Protein AF-A0AAV4DSV2-F1 (afdb_monomer)

Mean predicted aligned error: 5.76 Å

Solvent-accessible surface area (backbone atoms only — not comparable to full-atom values): 7257 Å² total; per-residue (Å²): 88,58,51,79,76,67,66,52,87,48,55,42,87,51,72,94,50,70,56,36,62,42,42,82,72,51,72,39,92,62,65,45,57,26,45,43,71,56,52,73,49,76,45,73,32,27,24,31,29,24,88,80,78,66,51,71,39,48,53,66,34,63,81,48,50,70,71,50,55,72,71,67,53,60,72,50,64,52,52,68,48,101,90,48,30,36,22,48,68,54,54,53,63,66,67,53,82,48,100,83,58,46,72,67,57,50,52,53,52,35,52,54,38,29,54,49,53,50,51,57,65,70,76,108

pLDDT: mean 88.27, std 6.75, range [64.06, 95.88]

Foldseek 3Di:
DCCVPVVDWAFDPDVVLVRATWDFDAWDPDWAWEQEQQAIDTHIFTWTAGPPPRDTDTCLDPSNLVPDDPVSVVPDQWNDDPRYIYGVVLVVQQVPDDPPRDPVVSVVNSVVNNVVSVVVVVVD

Organism: NCBI:txid259542

Secondary structure (DSSP, 8-state):
-HHHHH-PPPB---GGGTTPBEEEEEE-SSPEEEE-SSSEEEE--EEEEETTT--EEETTSHHHHTTS-HHHHHT--EEEETTEEEEHHHHHHHHS--TT--HHHHHHHHHHHHHHHHHHHHH-

Radius of gyration: 17.8 Å; Cα contacts (8 Å, |Δi|>4): 170; chains: 1; bounding box: 44×27×57 Å

Sequence (124 aa):
MPYRIWGTRFHCSKPECGRQQLASCGLYKVVCRVIDLSDDYYMGAEYLECGKCHKKLPSGSMDILGQLDLAHRSYFPAILSYHLALDKRVVALLKVRSLGNSSIKLARKLQENHIHDYLERKLR

Structure (mmCIF, N/CA/C/O backbone):
data_AF-A0AAV4DSV2-F1
#
_entry.id   AF-A0AAV4DSV2-F1
#
loop_
_atom_site.group_PDB
_atom_site.id
_atom_site.type_symbol
_atom_site.label_atom_id
_atom_site.label_alt_id
_atom_site.label_comp_id
_atom_site.label_asym_id
_atom_site.label_entity_id
_atom_site.label_seq_id
_atom_site.pdbx_PDB_ins_code
_atom_site.Cartn_x
_atom_site.Cartn_y
_atom_site.Cartn_z
_atom_site.occupancy
_atom_site.B_iso_or_equiv
_atom_site.auth_seq_id
_atom_site.auth_comp_id
_atom_site.auth_asym_id
_atom_site.auth_atom_id
_atom_site.pdbx_PDB_model_num
ATOM 1 N N . MET A 1 1 ? -8.133 -0.809 -1.418 1.00 70.19 1 MET A N 1
ATOM 2 C CA . MET A 1 1 ? -9.231 -0.431 -0.500 1.00 70.19 1 MET A CA 1
ATOM 3 C C . MET A 1 1 ? -9.639 -1.643 0.331 1.00 70.19 1 MET A C 1
ATOM 5 O O . MET A 1 1 ? -10.663 -2.241 0.047 1.00 70.19 1 MET A O 1
ATOM 9 N N . PRO A 1 2 ? -8.824 -2.081 1.300 1.00 73.81 2 PRO A N 1
ATOM 10 C CA . PRO A 1 2 ? -9.057 -3.322 2.051 1.00 73.81 2 PRO A CA 1
ATOM 11 C C . PRO A 1 2 ? -10.392 -3.336 2.798 1.00 73.81 2 PRO A C 1
ATOM 13 O O . PRO A 1 2 ? -11.053 -4.365 2.854 1.00 73.81 2 PRO A O 1
ATOM 16 N N . TYR A 1 3 ? -10.811 -2.182 3.329 1.00 81.62 3 TYR A N 1
ATOM 17 C CA . TYR A 1 3 ? -12.058 -2.064 4.081 1.00 81.62 3 TYR A CA 1
ATOM 18 C C . TYR A 1 3 ? -13.265 -2.276 3.160 1.00 81.62 3 TYR A C 1
ATOM 20 O O . TYR A 1 3 ? -14.139 -3.079 3.467 1.00 81.62 3 TYR A O 1
ATOM 28 N N . ARG A 1 4 ? -13.287 -1.613 1.994 1.00 82.12 4 ARG A N 1
ATOM 29 C CA . ARG A 1 4 ? -14.397 -1.729 1.028 1.00 82.12 4 ARG A CA 1
ATOM 30 C C . ARG A 1 4 ? -14.356 -2.992 0.165 1.00 82.12 4 ARG A C 1
ATOM 32 O O . ARG A 1 4 ? -15.409 -3.532 -0.138 1.00 82.12 4 ARG A O 1
ATOM 39 N N . ILE A 1 5 ? -13.171 -3.444 -0.250 1.00 84.25 5 ILE A N 1
ATOM 40 C CA . ILE A 1 5 ? -13.010 -4.589 -1.167 1.00 84.25 5 ILE A CA 1
ATOM 41 C C . ILE A 1 5 ? -13.189 -5.912 -0.419 1.00 84.25 5 ILE A C 1
ATOM 43 O O . ILE A 1 5 ? -13.802 -6.826 -0.956 1.00 84.25 5 ILE A O 1
ATOM 47 N N . TRP A 1 6 ? -12.670 -6.025 0.808 1.00 87.19 6 TRP A N 1
ATOM 48 C CA . TRP A 1 6 ? -12.689 -7.283 1.566 1.00 87.19 6 TRP A CA 1
ATOM 49 C C . TRP A 1 6 ? -13.641 -7.265 2.765 1.00 87.19 6 TRP A C 1
ATOM 51 O O . TRP A 1 6 ? -13.732 -8.253 3.487 1.00 87.19 6 TRP A O 1
ATOM 61 N N . GLY A 1 7 ? -14.330 -6.148 3.023 1.00 85.69 7 GLY A N 1
ATOM 62 C CA . GLY A 1 7 ? -15.237 -6.020 4.168 1.00 85.69 7 GLY A CA 1
ATOM 63 C C . GLY A 1 7 ? -14.535 -6.113 5.529 1.00 85.69 7 GLY A C 1
ATOM 64 O O . GLY A 1 7 ? -15.188 -6.338 6.550 1.00 85.69 7 GLY A O 1
ATOM 65 N N . THR A 1 8 ? -13.205 -5.970 5.572 1.00 88.00 8 THR A N 1
ATOM 66 C CA . THR A 1 8 ? -12.432 -6.128 6.805 1.00 88.00 8 THR A CA 1
ATOM 67 C C . THR A 1 8 ? -12.675 -4.964 7.757 1.00 88.00 8 THR A C 1
ATOM 69 O O . THR A 1 8 ? -12.540 -3.802 7.380 1.00 88.00 8 THR A O 1
ATOM 72 N N . ARG A 1 9 ? -12.964 -5.263 9.027 1.00 91.56 9 ARG A N 1
ATOM 73 C CA . ARG A 1 9 ? -13.119 -4.250 10.079 1.00 91.56 9 ARG A CA 1
ATOM 74 C C . ARG A 1 9 ? -11.772 -3.934 10.723 1.00 91.56 9 ARG A C 1
ATOM 76 O O . ARG A 1 9 ? -11.151 -4.805 11.328 1.00 91.56 9 ARG A O 1
ATOM 83 N N . PHE A 1 10 ? -11.354 -2.677 10.631 1.00 93.62 10 PHE A N 1
ATOM 84 C CA . PHE A 1 10 ? -10.135 -2.183 11.271 1.00 93.62 10 PHE A CA 1
ATOM 85 C C . PHE A 1 10 ? -10.446 -1.469 12.577 1.00 93.62 10 PHE A C 1
ATOM 87 O O . PHE A 1 10 ? -11.505 -0.864 12.723 1.00 93.62 10 PHE A O 1
ATOM 94 N N . HIS A 1 11 ? -9.496 -1.495 13.503 1.00 95.19 11 HIS A N 1
ATOM 95 C CA . HIS A 1 11 ? -9.615 -0.881 14.818 1.00 95.19 11 HIS A CA 1
ATOM 96 C C . HIS A 1 11 ? -8.487 0.127 15.041 1.00 95.19 11 HIS A C 1
ATOM 98 O O . HIS A 1 11 ? -7.376 -0.018 14.526 1.00 95.19 11 HIS A O 1
ATOM 104 N N . CYS A 1 12 ? -8.771 1.170 15.814 1.00 94.94 12 CYS A N 1
ATOM 105 C CA . CYS A 1 12 ? -7.774 2.157 16.198 1.00 94.94 12 CYS A CA 1
ATOM 106 C C . CYS A 1 12 ? -6.707 1.520 17.102 1.00 94.94 12 CYS A C 1
ATOM 108 O O . CYS A 1 12 ? -7.044 0.838 18.070 1.00 94.94 12 CYS A O 1
ATOM 110 N N . SER A 1 13 ? -5.429 1.782 16.811 1.00 92.12 13 SER A N 1
ATOM 111 C CA . SER A 1 13 ? -4.283 1.280 17.584 1.00 92.12 13 SER A CA 1
ATOM 112 C C . SER A 1 13 ? -4.064 2.009 18.914 1.00 92.12 13 SER A C 1
ATOM 114 O O . SER A 1 13 ? -3.330 1.518 19.767 1.00 92.12 13 SER A O 1
ATOM 116 N N . LYS A 1 14 ? -4.696 3.172 19.118 1.00 92.19 14 LYS A N 1
ATOM 117 C CA . LYS A 1 14 ? -4.566 3.951 20.354 1.00 92.19 14 LYS A CA 1
ATOM 118 C C . LYS A 1 14 ? -5.285 3.257 21.528 1.00 92.19 14 LYS A C 1
ATOM 120 O O . LYS A 1 14 ? -6.497 3.042 21.418 1.00 92.19 14 LYS A O 1
ATOM 125 N N . PRO A 1 15 ? -4.607 2.983 22.663 1.00 91.94 15 PRO A N 1
ATOM 126 C CA . PRO A 1 15 ? -5.209 2.295 23.815 1.00 91.94 15 PRO A CA 1
ATOM 127 C C . PRO A 1 15 ? -6.452 3.005 24.367 1.00 91.94 15 PRO A C 1
ATOM 129 O O . PRO A 1 15 ? -7.496 2.388 24.557 1.00 91.94 15 PRO A O 1
ATOM 132 N N . GLU A 1 16 ? -6.369 4.328 24.502 1.00 94.88 16 GLU A N 1
ATOM 133 C CA . GLU A 1 16 ? -7.438 5.249 24.921 1.00 94.88 16 GLU A CA 1
ATOM 134 C C . GLU A 1 16 ? -8.718 5.169 24.065 1.00 94.88 16 GLU A C 1
ATOM 136 O O . GLU A 1 16 ? -9.807 5.512 24.518 1.00 94.88 16 GLU A O 1
ATOM 141 N N . CYS A 1 17 ? -8.631 4.660 22.832 1.00 94.44 17 CYS A N 1
ATOM 142 C CA . CYS A 1 17 ? -9.801 4.476 21.975 1.00 94.44 17 CYS A CA 1
ATOM 143 C C . CYS A 1 17 ? -10.548 3.158 22.239 1.00 94.44 17 CYS A C 1
ATOM 145 O O . CYS A 1 17 ? -11.652 2.983 21.717 1.00 94.44 17 CYS A O 1
ATOM 147 N N . GLY A 1 18 ? -9.991 2.234 23.029 1.00 92.56 18 GLY A N 1
ATOM 148 C CA . GLY A 1 18 ? -10.639 0.967 23.383 1.00 92.56 18 GLY A CA 1
ATOM 149 C C . GLY A 1 18 ? -10.984 0.111 22.163 1.00 92.56 18 GLY A C 1
ATOM 150 O O . GLY A 1 18 ? -12.098 -0.390 22.063 1.00 92.56 18 GLY A O 1
ATOM 151 N N . ARG A 1 19 ? -10.059 0.015 21.195 1.00 91.94 19 ARG A N 1
ATOM 152 C CA . ARG A 1 19 ? -10.265 -0.677 19.908 1.00 91.94 19 ARG A CA 1
ATOM 153 C C . ARG A 1 19 ? -11.488 -0.167 19.133 1.00 91.94 19 ARG A C 1
ATOM 155 O O . ARG A 1 19 ? -12.172 -0.946 18.485 1.00 91.94 19 ARG A O 1
ATOM 162 N N . GLN A 1 20 ? -11.756 1.139 19.164 1.00 95.12 20 GLN A N 1
AT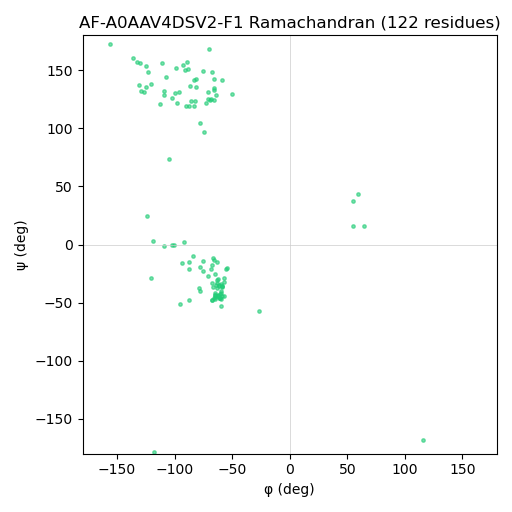OM 163 C CA . GLN A 1 20 ? -12.789 1.756 18.326 1.00 95.12 20 GLN A CA 1
ATOM 164 C C . GLN A 1 20 ? -12.633 1.334 16.857 1.00 95.12 20 GLN A C 1
ATOM 166 O O . GLN A 1 20 ? -11.543 1.469 16.292 1.00 95.12 20 GLN A O 1
ATOM 171 N N . GLN A 1 21 ? -13.719 0.867 16.237 1.00 95.25 21 GLN A N 1
ATOM 172 C CA . GLN A 1 21 ? -13.724 0.526 14.817 1.00 95.25 21 GLN A CA 1
ATOM 173 C C . GLN A 1 21 ? -13.515 1.789 13.969 1.00 95.25 21 GLN A C 1
ATOM 175 O O . GLN A 1 21 ? -14.127 2.830 14.224 1.00 95.25 21 GLN A O 1
ATOM 180 N N . LEU A 1 22 ? -12.646 1.686 12.967 1.00 95.00 22 LEU A N 1
ATOM 181 C CA . LEU A 1 22 ? -12.387 2.743 12.000 1.00 95.00 22 LEU A CA 1
ATOM 182 C C . LEU A 1 22 ? -13.458 2.739 10.901 1.00 95.00 22 LEU A C 1
ATOM 184 O O . LEU A 1 22 ? -13.887 1.677 10.442 1.00 95.00 22 LEU A O 1
ATOM 188 N N . ALA A 1 23 ? -13.853 3.930 10.461 1.00 93.19 23 ALA A N 1
ATOM 189 C CA . ALA A 1 23 ? -14.791 4.141 9.365 1.00 93.19 23 ALA A CA 1
ATOM 190 C C . ALA A 1 23 ? -14.066 4.674 8.122 1.00 93.19 23 ALA A C 1
ATOM 192 O O . ALA A 1 23 ? -13.130 5.461 8.237 1.00 93.19 23 ALA A O 1
ATOM 193 N N . SER A 1 24 ? -14.499 4.271 6.926 1.00 91.62 24 SER A N 1
ATOM 194 C CA . SER A 1 24 ? -13.998 4.842 5.666 1.00 91.62 24 SER A CA 1
ATOM 195 C C . SER A 1 24 ? -14.458 6.298 5.536 1.00 91.62 24 SER A C 1
ATOM 197 O O . SER A 1 24 ? -15.655 6.562 5.609 1.00 91.62 24 SER A O 1
ATOM 199 N N . CYS A 1 25 ? -13.531 7.238 5.328 1.00 91.19 25 CYS A N 1
ATOM 200 C CA . CYS A 1 25 ? -13.833 8.675 5.229 1.00 91.19 25 CYS A CA 1
ATOM 201 C C . CYS A 1 25 ? -13.342 9.332 3.925 1.00 91.19 25 CYS A C 1
ATOM 203 O O . CYS A 1 25 ? -13.135 10.543 3.858 1.00 91.19 25 CYS A O 1
ATOM 205 N N . GLY A 1 26 ? -13.189 8.535 2.864 1.00 89.56 26 GLY A N 1
ATOM 206 C CA . GLY A 1 26 ? -12.891 9.013 1.511 1.00 89.56 26 GLY A CA 1
ATOM 207 C C . GLY A 1 26 ? -11.532 8.557 0.991 1.00 89.56 26 GLY A C 1
ATOM 208 O O . GLY A 1 26 ? -10.897 7.669 1.556 1.00 89.56 26 GLY A O 1
ATOM 209 N N . LEU A 1 27 ? -11.096 9.140 -0.124 1.00 88.44 27 LEU A N 1
ATOM 210 C CA . LEU A 1 27 ? -9.834 8.786 -0.774 1.00 88.44 27 LEU A CA 1
ATOM 211 C C . LEU A 1 27 ? -8.647 9.513 -0.132 1.00 88.44 27 LEU A C 1
ATOM 213 O O . LEU A 1 27 ? -8.733 10.687 0.232 1.00 88.44 27 LEU A O 1
ATOM 217 N N . TYR A 1 28 ? -7.524 8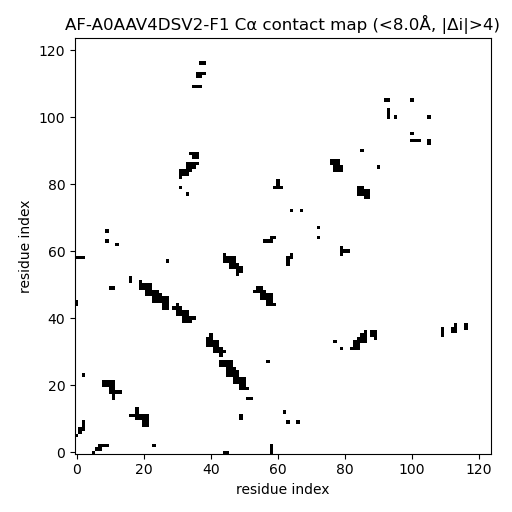.806 -0.021 1.00 86.06 28 TYR A N 1
ATOM 218 C CA . TYR A 1 28 ? -6.236 9.374 0.350 1.00 86.06 28 TYR A CA 1
ATOM 219 C C . TYR A 1 28 ? -5.795 10.357 -0.736 1.00 86.06 28 TYR A C 1
ATOM 221 O O . TYR A 1 28 ? -5.798 10.018 -1.917 1.00 86.06 28 TYR A O 1
ATOM 229 N N . LYS A 1 29 ? -5.435 11.584 -0.343 1.00 83.31 29 LYS A N 1
ATOM 230 C CA . LYS A 1 29 ? -5.139 12.666 -1.300 1.00 83.31 29 LYS A CA 1
ATOM 231 C C . LYS A 1 29 ? -3.860 12.430 -2.103 1.00 83.31 29 LYS A C 1
ATOM 233 O O . LYS A 1 29 ? -3.678 13.042 -3.147 1.00 83.31 29 LYS A O 1
ATOM 238 N N . VAL A 1 30 ? -2.967 11.585 -1.594 1.00 82.94 30 VAL A N 1
ATOM 239 C CA . VAL A 1 30 ? -1.664 11.316 -2.199 1.00 82.94 30 VAL A CA 1
ATOM 240 C C . VAL A 1 30 ? -1.681 9.910 -2.778 1.00 82.94 30 VAL A C 1
ATOM 242 O O . VAL A 1 30 ? -2.018 8.956 -2.088 1.00 82.94 30 VAL A O 1
ATOM 245 N N . VAL A 1 31 ? -1.297 9.764 -4.040 1.00 85.56 31 VAL A N 1
ATOM 246 C CA . VAL A 1 31 ? -1.015 8.444 -4.612 1.00 85.56 31 VAL A CA 1
ATOM 247 C C . VAL A 1 31 ? 0.436 8.072 -4.325 1.00 85.56 31 VAL A C 1
ATOM 249 O O . VAL A 1 31 ? 1.338 8.898 -4.453 1.00 85.56 31 VAL A O 1
ATOM 252 N N . CYS A 1 32 ? 0.679 6.829 -3.922 1.00 85.44 32 CYS A N 1
ATOM 253 C CA . CYS A 1 32 ? 2.033 6.317 -3.746 1.00 85.44 32 CYS A CA 1
ATOM 254 C C . CYS A 1 32 ? 2.562 5.859 -5.106 1.00 85.44 32 CYS A C 1
ATOM 256 O O . CYS A 1 32 ? 1.987 4.946 -5.696 1.00 85.44 32 CYS A O 1
ATOM 258 N N . ARG A 1 33 ? 3.652 6.457 -5.597 1.00 90.50 33 ARG A N 1
ATOM 259 C CA . ARG A 1 33 ? 4.385 5.896 -6.737 1.00 90.50 33 ARG A CA 1
ATOM 260 C C . ARG A 1 33 ? 5.142 4.658 -6.269 1.00 90.50 33 ARG A C 1
ATOM 262 O O . ARG A 1 33 ? 5.943 4.747 -5.340 1.00 90.50 33 ARG A O 1
ATOM 269 N N . VAL A 1 34 ? 4.861 3.525 -6.892 1.00 92.50 34 VAL A N 1
ATOM 270 C CA . VAL A 1 34 ? 5.506 2.243 -6.641 1.00 92.50 34 VAL A CA 1
ATOM 271 C C . VAL A 1 34 ? 6.511 1.978 -7.745 1.00 92.50 34 VAL A C 1
ATOM 273 O O . VAL A 1 34 ? 6.142 1.997 -8.916 1.00 92.50 34 VAL A O 1
ATOM 276 N N . ILE A 1 35 ? 7.753 1.703 -7.350 1.00 92.81 35 ILE A N 1
ATOM 277 C CA . ILE A 1 35 ? 8.797 1.269 -8.278 1.00 92.81 35 ILE A CA 1
ATOM 278 C C . ILE A 1 35 ? 8.653 -0.234 -8.516 1.00 92.81 35 ILE A C 1
ATOM 280 O O . ILE A 1 35 ? 8.698 -1.017 -7.558 1.00 92.81 35 ILE A O 1
ATOM 284 N N . ASP A 1 36 ? 8.500 -0.623 -9.780 1.00 93.12 36 ASP A N 1
ATOM 285 C CA . ASP A 1 36 ? 8.458 -2.013 -10.241 1.00 93.12 36 ASP A CA 1
ATOM 286 C C . ASP A 1 36 ? 9.626 -2.318 -11.209 1.00 93.12 36 ASP A C 1
ATOM 288 O O . ASP A 1 36 ? 10.512 -1.494 -11.425 1.00 93.12 36 ASP A O 1
ATOM 292 N N . LEU A 1 37 ? 9.700 -3.545 -11.728 1.00 91.38 37 LEU A N 1
ATOM 293 C CA . LEU A 1 37 ? 10.786 -4.055 -12.564 1.00 91.38 37 LEU A CA 1
ATOM 294 C C . LEU A 1 37 ? 10.882 -3.397 -13.948 1.00 91.38 37 LEU A C 1
ATOM 296 O O . LEU A 1 37 ? 11.995 -3.281 -14.462 1.00 91.38 37 LEU A O 1
ATOM 300 N N . SER A 1 38 ? 9.743 -3.009 -14.524 1.00 84.25 38 SER A N 1
ATOM 301 C CA . SER A 1 38 ? 9.627 -2.558 -15.923 1.00 84.25 38 SER A CA 1
ATOM 302 C C . SER A 1 38 ? 9.091 -1.135 -16.077 1.00 84.25 38 SER A C 1
ATOM 304 O O . SER A 1 38 ? 9.426 -0.448 -17.037 1.00 84.25 38 SER A O 1
ATOM 306 N N . ASP A 1 39 ? 8.269 -0.673 -15.136 1.00 84.81 39 ASP A N 1
ATOM 307 C CA . ASP A 1 39 ? 7.786 0.709 -15.087 1.00 84.81 39 ASP A CA 1
ATOM 308 C C . ASP A 1 39 ? 7.383 1.062 -13.649 1.00 84.81 39 ASP A C 1
ATOM 310 O O . ASP A 1 39 ? 7.332 0.189 -12.784 1.00 84.81 39 ASP A O 1
ATOM 314 N N . ASP A 1 40 ? 7.062 2.321 -13.385 1.00 90.31 40 ASP A N 1
ATOM 315 C CA . ASP A 1 40 ? 6.435 2.735 -12.134 1.00 90.31 40 ASP A CA 1
ATOM 316 C C . ASP A 1 40 ? 4.902 2.701 -12.267 1.00 90.31 40 ASP A C 1
ATOM 318 O O . ASP A 1 40 ? 4.336 2.962 -13.330 1.00 90.31 40 ASP A O 1
ATOM 322 N N . TYR A 1 41 ? 4.192 2.452 -11.165 1.00 90.75 41 TYR A N 1
ATOM 323 C CA . TYR A 1 41 ? 2.731 2.589 -11.121 1.00 90.75 41 TYR A CA 1
ATOM 324 C C . TYR A 1 41 ? 2.265 3.363 -9.891 1.00 90.75 41 TYR A C 1
ATOM 326 O O . TYR A 1 41 ? 2.950 3.442 -8.874 1.00 90.75 41 TYR A O 1
ATOM 334 N N . TYR A 1 42 ? 1.072 3.949 -9.962 1.00 89.00 42 TYR A N 1
ATOM 335 C CA . TYR A 1 42 ? 0.500 4.708 -8.852 1.00 89.00 42 TYR A CA 1
ATOM 336 C C . TYR A 1 42 ? -0.512 3.870 -8.077 1.00 89.00 42 TYR A C 1
ATOM 338 O O . TYR A 1 42 ? -1.432 3.286 -8.646 1.00 89.00 42 TYR A O 1
ATOM 346 N N . MET A 1 43 ? -0.367 3.846 -6.755 1.00 87.00 43 MET A N 1
ATOM 347 C CA . MET A 1 43 ? -1.261 3.143 -5.848 1.00 87.00 43 MET A CA 1
ATOM 348 C C . MET A 1 43 ? -2.039 4.138 -4.980 1.00 87.00 43 MET A C 1
ATOM 350 O O . MET A 1 43 ? -1.460 4.919 -4.223 1.00 87.00 43 MET A O 1
ATOM 354 N N . GLY A 1 44 ? -3.368 4.087 -5.074 1.00 86.12 44 GLY A N 1
ATOM 355 C CA . GLY A 1 44 ? -4.282 4.838 -4.210 1.00 86.12 44 GLY A CA 1
ATOM 356 C C . GLY A 1 44 ? -4.662 4.079 -2.933 1.00 86.12 44 GLY A C 1
ATOM 357 O O . GLY A 1 44 ? -4.630 2.847 -2.879 1.00 86.12 44 GLY A O 1
ATOM 358 N N . ALA A 1 45 ? -5.079 4.817 -1.904 1.00 86.44 45 ALA A N 1
ATOM 359 C CA . ALA A 1 45 ? -5.580 4.280 -0.635 1.00 86.44 45 ALA A CA 1
ATOM 360 C C . ALA A 1 45 ? -6.836 5.042 -0.177 1.00 86.44 45 ALA A C 1
ATOM 362 O O . ALA A 1 45 ? -7.085 6.146 -0.650 1.00 86.44 45 ALA A O 1
ATOM 363 N N . GLU A 1 46 ? -7.648 4.468 0.715 1.00 90.00 46 GLU A N 1
ATOM 364 C CA . GLU A 1 46 ? -8.723 5.208 1.407 1.00 90.00 46 GLU A CA 1
ATOM 365 C C . GLU A 1 46 ? -8.189 5.748 2.720 1.00 90.00 46 GLU A C 1
ATOM 367 O O . GLU A 1 46 ? -7.278 5.168 3.309 1.00 90.00 46 GLU A O 1
ATOM 372 N N . TYR A 1 47 ? -8.791 6.825 3.206 1.00 92.06 47 TYR A N 1
ATOM 373 C CA . TYR A 1 47 ? -8.677 7.185 4.603 1.00 92.06 47 TYR A CA 1
ATOM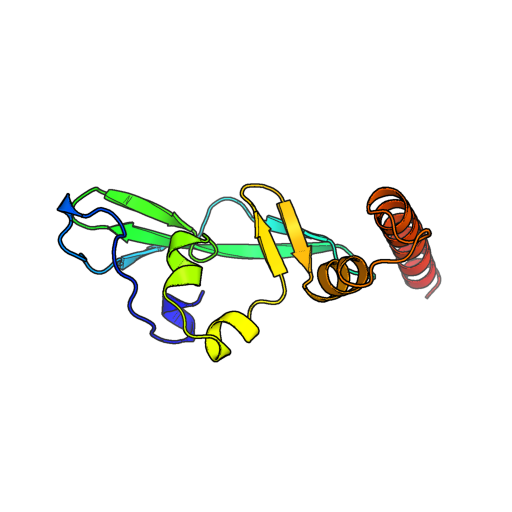 374 C C . TYR A 1 47 ? -9.651 6.368 5.446 1.00 92.06 47 TYR A C 1
ATOM 376 O O . TYR A 1 47 ? -10.834 6.233 5.132 1.00 92.06 47 TYR A O 1
ATOM 384 N N . LEU A 1 48 ? -9.127 5.877 6.559 1.00 93.38 48 LEU A N 1
ATOM 385 C CA . LEU A 1 48 ? -9.869 5.312 7.667 1.00 93.38 48 LEU A CA 1
ATOM 386 C C . LEU A 1 48 ? -9.771 6.279 8.847 1.00 93.38 48 LEU A C 1
ATOM 388 O O . LEU A 1 48 ? -8.679 6.740 9.177 1.00 93.38 48 LEU A O 1
ATOM 392 N N . GLU A 1 49 ? -10.893 6.582 9.484 1.00 95.12 49 GLU A N 1
ATOM 393 C CA . GLU A 1 49 ? -10.980 7.520 10.599 1.00 95.12 49 GLU A CA 1
ATOM 394 C C . GLU A 1 49 ? -11.519 6.848 11.857 1.00 95.12 49 GLU A C 1
ATOM 396 O O . GLU A 1 49 ? -12.464 6.060 11.819 1.00 95.12 49 GLU A O 1
ATOM 401 N N . CYS A 1 50 ? -10.911 7.178 12.995 1.00 95.88 50 CYS A N 1
ATOM 402 C CA . CYS A 1 50 ? -11.426 6.797 14.301 1.00 95.88 50 CYS A CA 1
ATOM 403 C C . CYS A 1 50 ? -12.453 7.823 14.787 1.00 95.88 50 CYS A C 1
ATOM 405 O O . CYS A 1 50 ? -12.102 8.981 14.982 1.00 95.88 50 CYS A O 1
ATOM 407 N N . GLY A 1 51 ? -13.675 7.389 15.100 1.00 95.19 51 GLY A N 1
ATOM 408 C CA . GLY A 1 51 ? -14.716 8.282 15.625 1.00 95.19 51 GLY A CA 1
ATOM 409 C C . GLY A 1 51 ? -14.454 8.860 17.026 1.00 95.19 51 GLY A C 1
ATOM 410 O O . GLY A 1 51 ? -15.172 9.760 17.433 1.00 95.19 51 GLY A O 1
ATOM 411 N N . LYS A 1 52 ? -13.453 8.359 17.772 1.00 95.25 52 LYS A N 1
ATOM 412 C CA . LYS A 1 52 ? -13.100 8.871 19.113 1.00 95.25 52 LYS A CA 1
ATOM 413 C C . LYS A 1 52 ? -11.973 9.900 19.091 1.00 95.25 52 LYS A C 1
ATOM 415 O O . LYS A 1 52 ? -12.086 10.954 19.694 1.00 95.25 52 LYS A O 1
ATOM 420 N N . CYS A 1 53 ? -10.855 9.569 18.441 1.00 95.38 53 CYS A N 1
ATOM 421 C CA . CYS A 1 53 ? -9.670 10.434 18.415 1.00 95.38 53 CYS A CA 1
ATOM 422 C C . CYS A 1 53 ? -9.505 11.209 17.105 1.00 95.38 53 CYS A C 1
ATOM 424 O O . CYS A 1 53 ? -8.503 11.901 16.947 1.00 95.38 53 CYS A O 1
ATOM 426 N N . HIS A 1 54 ? -10.419 11.030 16.144 1.00 94.31 54 HIS A N 1
ATOM 427 C CA . HIS A 1 54 ? -10.400 11.652 14.813 1.00 94.31 54 HIS A CA 1
ATOM 428 C C . HIS A 1 54 ? -9.108 11.429 14.007 1.00 94.31 54 HIS A C 1
ATOM 430 O O . HIS A 1 54 ? -8.855 12.090 13.000 1.00 94.31 54 HIS A O 1
ATOM 436 N N . LYS A 1 55 ? -8.272 10.459 14.413 1.00 93.12 55 LYS A N 1
ATOM 437 C CA . LYS A 1 55 ? -7.056 10.091 13.682 1.00 93.12 55 LYS A CA 1
ATOM 438 C C . LYS A 1 55 ? -7.453 9.499 12.333 1.00 93.12 55 LYS A C 1
ATOM 440 O O . LYS A 1 55 ? -8.164 8.494 12.290 1.00 93.12 55 LYS A O 1
ATOM 445 N N . LYS A 1 56 ? -6.928 10.090 11.259 1.00 92.19 56 LYS A N 1
ATOM 446 C CA . LYS A 1 56 ? -7.045 9.590 9.886 1.00 92.19 56 LYS A CA 1
ATOM 447 C C . LYS A 1 56 ? -5.804 8.790 9.517 1.00 92.19 56 LYS A C 1
ATOM 449 O O . LYS A 1 56 ? -4.681 9.241 9.727 1.00 92.19 56 LYS A O 1
ATOM 454 N N . LEU A 1 57 ? -6.007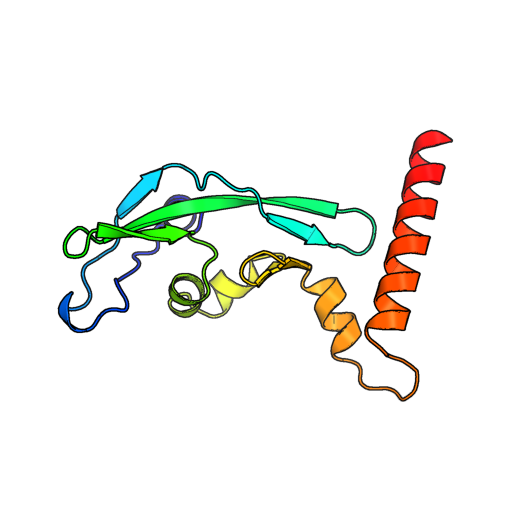 7.602 8.966 1.00 90.56 57 LEU A N 1
ATOM 455 C CA . LEU A 1 57 ? -4.957 6.678 8.553 1.00 90.56 57 LEU A CA 1
ATOM 456 C C . LEU A 1 57 ? -5.213 6.245 7.110 1.00 90.56 57 LEU A C 1
ATOM 458 O O . LEU A 1 57 ? -6.337 5.850 6.803 1.00 90.56 57 LEU A O 1
ATOM 462 N N . PRO A 1 58 ? -4.212 6.274 6.216 1.00 89.44 58 PRO A N 1
ATOM 463 C CA . PRO A 1 58 ? -4.367 5.640 4.920 1.00 89.44 58 PRO A CA 1
ATOM 464 C C . PRO A 1 58 ? -4.492 4.125 5.113 1.00 89.44 58 PRO A C 1
ATOM 466 O O . PRO A 1 58 ? -3.802 3.526 5.943 1.00 89.44 58 PRO A O 1
ATOM 469 N N . SER A 1 59 ? -5.331 3.478 4.311 1.00 87.19 59 SER A N 1
ATOM 470 C CA . SER A 1 59 ? -5.589 2.038 4.397 1.00 87.19 59 SER A CA 1
ATOM 471 C C . SER A 1 59 ? -4.381 1.167 4.048 1.00 87.19 59 SER A C 1
ATOM 473 O O . SER A 1 59 ? -4.403 -0.037 4.272 1.00 87.19 59 SER A O 1
ATOM 475 N N . GLY A 1 60 ? -3.349 1.765 3.448 1.00 83.19 60 GLY A N 1
ATOM 476 C CA . GLY A 1 60 ? -2.053 1.136 3.202 1.00 83.19 60 GLY A CA 1
ATOM 477 C C . GLY A 1 60 ? -1.030 1.352 4.320 1.00 83.19 60 GLY A C 1
ATOM 478 O O . GLY A 1 60 ? 0.110 0.931 4.165 1.00 83.19 60 GLY A O 1
ATOM 479 N N . SER A 1 61 ? -1.383 2.024 5.422 1.00 86.38 61 SER A N 1
ATOM 480 C CA . SER A 1 61 ? -0.443 2.215 6.535 1.00 86.38 61 SER A CA 1
ATOM 481 C C . SER A 1 61 ? -0.134 0.897 7.237 1.00 86.38 61 SER A C 1
ATOM 483 O O . SER A 1 61 ? -0.992 0.020 7.347 1.00 86.38 61 SER A O 1
ATOM 485 N N . MET A 1 62 ? 1.082 0.779 7.770 1.00 85.56 62 MET A N 1
ATOM 486 C CA . MET A 1 62 ? 1.517 -0.410 8.509 1.00 85.56 62 MET A CA 1
ATOM 487 C C . MET A 1 62 ? 0.611 -0.729 9.709 1.00 85.56 62 MET A C 1
ATOM 489 O O . MET A 1 62 ? 0.367 -1.903 9.972 1.00 85.56 62 MET A O 1
ATOM 493 N N . ASP A 1 63 ? 0.034 0.287 10.361 1.00 88.50 63 ASP A N 1
ATOM 494 C CA . ASP A 1 63 ? -0.966 0.130 11.432 1.00 88.50 63 ASP A CA 1
ATOM 495 C C . ASP A 1 63 ? -2.215 -0.648 10.972 1.00 88.50 63 ASP A C 1
ATOM 497 O O . ASP A 1 63 ? -2.817 -1.397 11.744 1.00 88.50 63 ASP A O 1
ATOM 501 N N . ILE A 1 64 ? -2.626 -0.455 9.715 1.00 90.44 64 ILE A N 1
ATOM 502 C CA . ILE A 1 64 ? -3.805 -1.088 9.112 1.00 90.44 64 ILE A CA 1
ATOM 503 C C . ILE A 1 64 ? -3.433 -2.444 8.519 1.00 90.44 64 ILE A C 1
ATOM 505 O O . ILE A 1 64 ? -4.088 -3.446 8.803 1.00 90.44 64 ILE A O 1
ATOM 509 N N . LEU A 1 65 ? -2.338 -2.506 7.754 1.00 89.12 65 LEU A N 1
ATOM 510 C CA . LEU A 1 65 ? -1.835 -3.757 7.184 1.00 89.12 65 LEU A CA 1
ATOM 511 C C . LEU A 1 65 ? -1.491 -4.777 8.275 1.00 89.12 65 LEU A C 1
ATOM 513 O O . LEU A 1 65 ? -1.728 -5.967 8.095 1.00 89.12 65 LEU A O 1
ATOM 517 N N . GLY A 1 66 ? -1.003 -4.314 9.428 1.00 89.31 66 GLY A N 1
ATOM 518 C CA . GLY A 1 66 ? -0.705 -5.128 10.603 1.00 89.31 66 GLY A CA 1
ATOM 519 C C . GLY A 1 66 ? -1.919 -5.818 11.237 1.00 89.31 66 GLY A C 1
ATOM 520 O O . GLY A 1 66 ? -1.733 -6.756 12.009 1.00 89.31 66 GLY A O 1
ATOM 521 N N . GLN A 1 67 ? -3.145 -5.412 10.897 1.00 92.25 67 GLN A N 1
ATOM 522 C CA . GLN A 1 67 ? -4.382 -6.049 11.375 1.00 92.25 67 GLN A CA 1
ATOM 523 C C . GLN A 1 67 ? -4.918 -7.118 10.418 1.00 92.25 67 GLN A C 1
ATOM 525 O O . GLN A 1 67 ? -5.755 -7.921 10.815 1.00 92.25 67 GLN A O 1
ATOM 530 N N . LEU A 1 68 ? -4.443 -7.137 9.171 1.00 90.75 68 LEU A N 1
ATOM 531 C CA . LEU A 1 68 ? -4.801 -8.161 8.194 1.00 90.75 68 LEU A CA 1
ATOM 532 C C . LEU A 1 68 ? -4.085 -9.475 8.500 1.00 90.75 68 LEU A C 1
ATOM 534 O O . LEU A 1 68 ? -2.944 -9.466 8.971 1.00 90.75 68 LEU A O 1
ATOM 538 N N . ASP A 1 69 ? -4.712 -10.596 8.168 1.00 91.06 69 ASP A N 1
ATOM 539 C CA . ASP A 1 69 ? -4.060 -11.901 8.101 1.00 91.06 69 ASP A CA 1
ATOM 540 C C . ASP A 1 69 ? -3.090 -11.987 6.909 1.00 91.06 69 ASP A C 1
ATOM 542 O O . ASP A 1 69 ? -3.053 -11.135 6.014 1.00 91.06 69 ASP A O 1
ATOM 546 N N . LEU A 1 70 ? -2.268 -13.036 6.907 1.00 88.56 70 LEU A N 1
ATOM 547 C CA . LEU A 1 7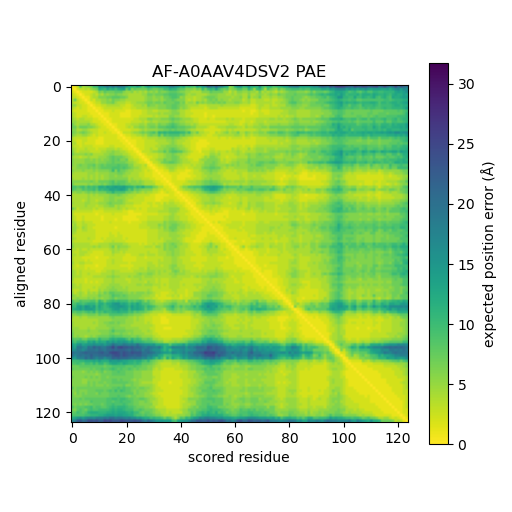0 ? -1.217 -13.223 5.909 1.00 88.56 70 LEU A CA 1
ATOM 548 C C . LEU A 1 70 ? -1.767 -13.354 4.484 1.00 88.56 70 LEU A C 1
ATOM 550 O O . LEU A 1 70 ? -1.131 -12.843 3.559 1.00 88.56 70 LEU A O 1
ATOM 554 N N . ALA A 1 71 ? -2.938 -13.977 4.300 1.00 90.00 71 ALA A N 1
ATOM 555 C CA . ALA A 1 71 ? -3.525 -14.145 2.976 1.00 90.00 71 ALA A CA 1
ATOM 556 C C . ALA A 1 71 ? -3.937 -12.784 2.405 1.00 90.00 71 ALA A C 1
ATOM 558 O O . ALA A 1 71 ? -3.513 -12.433 1.305 1.00 90.00 71 ALA A O 1
ATOM 559 N N . HIS A 1 72 ? -4.632 -11.947 3.180 1.00 89.44 72 HIS A N 1
ATOM 560 C CA . HIS A 1 72 ? -5.006 -10.610 2.711 1.00 89.44 72 HIS A CA 1
ATOM 561 C C . HIS A 1 72 ? -3.803 -9.679 2.504 1.00 89.44 72 HIS A C 1
ATOM 563 O O . HIS A 1 72 ? -3.753 -8.928 1.528 1.00 89.44 72 HIS A O 1
ATOM 569 N N . ARG A 1 73 ? -2.773 -9.761 3.361 1.00 87.81 73 ARG A N 1
ATOM 570 C CA . ARG A 1 73 ? -1.505 -9.036 3.136 1.00 87.81 73 ARG A CA 1
ATOM 571 C C . ARG A 1 73 ? -0.801 -9.476 1.854 1.00 87.81 73 ARG A C 1
ATOM 573 O O . ARG A 1 73 ? -0.070 -8.677 1.260 1.00 87.81 73 ARG A O 1
ATOM 580 N N . SER A 1 74 ? -0.974 -10.728 1.430 1.00 87.38 74 SER A N 1
ATOM 581 C CA . SER A 1 74 ? -0.326 -11.250 0.224 1.00 87.38 74 SER A CA 1
ATOM 582 C C . SER A 1 74 ? -0.804 -10.535 -1.045 1.00 87.38 74 SER A C 1
ATOM 584 O O . SER A 1 74 ? 0.036 -10.229 -1.888 1.00 87.38 74 SER A O 1
ATOM 586 N N . TYR A 1 75 ? -2.080 -10.130 -1.103 1.00 87.88 75 TYR A N 1
ATOM 587 C CA . TYR A 1 75 ? -2.673 -9.436 -2.254 1.00 87.88 75 TYR A CA 1
ATOM 588 C C . TYR A 1 75 ? -2.133 -8.025 -2.500 1.00 87.88 75 TYR A C 1
ATOM 590 O O . TYR A 1 75 ? -2.310 -7.484 -3.588 1.00 87.88 75 TYR A O 1
ATOM 598 N N . PHE A 1 76 ? -1.479 -7.400 -1.519 1.00 87.12 76 PHE A N 1
ATOM 599 C CA . PHE A 1 76 ? -0.837 -6.110 -1.753 1.00 87.12 76 PHE A CA 1
ATOM 600 C C . PHE A 1 76 ? 0.372 -6.284 -2.671 1.00 87.12 76 PHE A C 1
ATOM 602 O O . PHE A 1 76 ? 1.275 -7.039 -2.311 1.00 87.12 76 PHE A O 1
ATOM 609 N N . PRO A 1 77 ? 0.449 -5.577 -3.807 1.00 88.00 77 PRO A N 1
ATOM 610 C CA . PRO A 1 77 ? 1.552 -5.758 -4.747 1.00 88.00 77 PRO A CA 1
ATOM 611 C C . PRO A 1 77 ? 2.852 -5.104 -4.253 1.00 88.00 77 PRO A C 1
ATOM 613 O O . PRO A 1 77 ? 3.939 -5.536 -4.620 1.00 88.00 77 PRO A O 1
ATOM 616 N N . ALA A 1 78 ? 2.755 -4.116 -3.357 1.00 90.38 78 ALA A N 1
ATOM 617 C CA . ALA A 1 78 ? 3.876 -3.297 -2.911 1.00 90.38 78 ALA A CA 1
ATOM 618 C C . ALA A 1 78 ? 4.067 -3.303 -1.391 1.00 90.38 78 ALA A C 1
ATOM 620 O O . ALA A 1 78 ? 3.111 -3.453 -0.625 1.00 90.38 78 ALA A O 1
ATOM 621 N N . ILE A 1 79 ? 5.307 -3.070 -0.960 1.00 88.12 79 ILE A N 1
ATOM 622 C CA . ILE A 1 79 ? 5.630 -2.654 0.405 1.00 88.12 79 ILE A CA 1
ATOM 623 C C . ILE A 1 79 ? 5.621 -1.130 0.440 1.00 88.12 79 ILE A C 1
ATOM 625 O O . ILE A 1 79 ? 6.395 -0.482 -0.265 1.00 88.12 79 ILE A O 1
ATOM 629 N N . LEU A 1 80 ? 4.739 -0.574 1.267 1.00 82.88 80 LEU A N 1
ATOM 630 C CA . LEU A 1 80 ? 4.558 0.863 1.433 1.00 82.88 80 LEU A CA 1
ATOM 631 C C . LEU A 1 80 ? 5.324 1.340 2.674 1.00 82.88 80 LEU A C 1
ATOM 633 O O . LEU A 1 80 ? 5.063 0.896 3.790 1.00 82.88 80 LEU A O 1
ATOM 637 N N . SER A 1 81 ? 6.248 2.272 2.474 1.00 76.31 81 SER A N 1
ATOM 638 C CA . SER A 1 81 ? 6.827 3.141 3.499 1.00 76.31 81 SER A CA 1
ATOM 639 C C . SER A 1 81 ? 6.339 4.571 3.253 1.00 76.31 81 SER A C 1
ATOM 641 O O . SER A 1 81 ? 5.967 4.906 2.135 1.00 76.31 81 SER A O 1
ATOM 643 N N . TYR A 1 82 ? 6.319 5.414 4.286 1.00 68.12 82 TYR A N 1
ATOM 644 C CA . TYR A 1 82 ? 5.669 6.737 4.329 1.00 68.12 82 TYR A CA 1
ATOM 645 C C . TYR A 1 82 ? 5.509 7.468 2.973 1.00 68.12 82 TYR A C 1
ATOM 647 O O . TYR A 1 82 ? 4.385 7.758 2.563 1.00 68.12 82 TYR A O 1
ATOM 655 N N . HIS A 1 83 ? 6.614 7.705 2.256 1.00 67.25 83 HIS A N 1
ATOM 656 C CA . HIS A 1 83 ? 6.628 8.304 0.912 1.00 67.25 83 HIS A CA 1
ATOM 657 C C . HIS A 1 83 ? 7.214 7.402 -0.182 1.00 67.25 83 HIS A C 1
ATOM 659 O O . HIS A 1 83 ? 7.349 7.833 -1.323 1.00 67.25 83 HIS A O 1
ATOM 665 N N . LEU A 1 84 ? 7.597 6.172 0.151 1.00 80.31 84 LEU A N 1
ATOM 666 C CA . LEU A 1 84 ? 8.338 5.282 -0.738 1.00 80.31 84 LEU A CA 1
ATOM 667 C C . LEU A 1 84 ? 7.614 3.951 -0.853 1.00 80.31 84 LEU A C 1
ATOM 669 O O . LEU A 1 84 ? 7.283 3.338 0.157 1.00 80.31 84 LEU A O 1
ATOM 673 N N . ALA A 1 85 ? 7.421 3.468 -2.072 1.00 89.06 85 ALA A N 1
ATOM 674 C CA . ALA A 1 85 ? 6.827 2.166 -2.302 1.00 89.06 85 ALA A CA 1
ATOM 675 C C . ALA A 1 85 ? 7.657 1.355 -3.294 1.00 89.06 85 ALA A C 1
ATOM 677 O O . ALA A 1 85 ? 8.104 1.875 -4.315 1.00 89.06 85 ALA A O 1
ATOM 678 N N . LEU A 1 86 ? 7.841 0.073 -2.985 1.00 91.56 86 LEU A N 1
ATOM 679 C CA . LEU A 1 86 ? 8.517 -0.889 -3.852 1.00 91.56 86 LEU A CA 1
ATOM 680 C C . LEU A 1 86 ? 7.603 -2.082 -4.099 1.00 91.56 86 LEU A C 1
ATOM 682 O O . LEU A 1 86 ? 7.018 -2.610 -3.148 1.00 91.56 86 LEU A O 1
ATOM 686 N N . ASP A 1 87 ? 7.520 -2.539 -5.345 1.00 93.19 87 ASP A N 1
ATOM 687 C CA . ASP A 1 87 ? 6.865 -3.802 -5.679 1.00 93.19 87 ASP A CA 1
ATOM 688 C C . ASP A 1 87 ? 7.552 -4.954 -4.920 1.00 93.19 87 ASP A C 1
ATOM 690 O O . ASP A 1 87 ? 8.777 -4.989 -4.737 1.00 93.19 87 ASP A O 1
ATOM 694 N N . LYS A 1 88 ? 6.765 -5.922 -4.443 1.00 91.50 88 LYS A N 1
ATOM 695 C CA . LYS A 1 88 ? 7.282 -7.089 -3.715 1.00 91.50 88 LYS A CA 1
ATOM 696 C C . LYS A 1 88 ? 8.307 -7.880 -4.532 1.00 91.50 88 LYS A C 1
ATOM 698 O O . LYS A 1 88 ? 9.199 -8.479 -3.930 1.00 91.50 88 LYS A O 1
ATOM 703 N N . ARG A 1 89 ? 8.221 -7.870 -5.865 1.00 92.06 89 ARG A N 1
ATOM 704 C CA . ARG A 1 89 ? 9.204 -8.477 -6.774 1.00 92.06 89 ARG A CA 1
ATOM 705 C C . ARG A 1 89 ? 10.555 -7.773 -6.684 1.00 92.06 89 ARG A C 1
ATOM 707 O O . ARG A 1 89 ? 11.572 -8.447 -6.546 1.00 92.06 89 ARG A O 1
ATOM 714 N N . VAL A 1 90 ? 10.571 -6.440 -6.646 1.00 91.75 90 VAL A N 1
ATOM 715 C CA . VAL A 1 90 ? 11.799 -5.654 -6.425 1.00 91.75 90 VAL A CA 1
ATOM 716 C C . VAL A 1 90 ? 12.397 -5.972 -5.054 1.00 91.75 90 VAL A C 1
ATOM 718 O O . VAL A 1 90 ? 13.595 -6.226 -4.932 1.00 91.75 90 VAL A O 1
ATOM 721 N N . VAL A 1 91 ? 11.560 -6.043 -4.015 1.00 89.81 91 VAL A N 1
ATOM 722 C CA . VAL A 1 91 ? 12.012 -6.408 -2.663 1.00 89.81 91 VAL A CA 1
ATOM 723 C C . VAL A 1 91 ? 12.575 -7.832 -2.623 1.00 89.81 91 VAL A C 1
ATOM 725 O O . VAL A 1 91 ? 13.560 -8.084 -1.930 1.00 89.81 91 VAL A O 1
ATOM 728 N N . ALA A 1 92 ? 11.990 -8.774 -3.366 1.00 89.81 92 ALA A N 1
ATOM 729 C CA . ALA A 1 92 ? 12.487 -10.144 -3.445 1.00 89.81 92 ALA A CA 1
ATOM 730 C C . ALA A 1 92 ? 13.911 -10.212 -4.025 1.00 89.81 92 ALA A C 1
ATOM 732 O O . ALA A 1 92 ? 14.725 -10.982 -3.515 1.00 89.81 92 ALA A O 1
ATOM 733 N N . LEU A 1 93 ? 14.253 -9.354 -4.994 1.00 88.94 93 LEU A N 1
ATOM 734 C CA . LEU A 1 93 ? 15.616 -9.257 -5.533 1.00 88.94 93 LEU A CA 1
ATOM 735 C C . LEU A 1 93 ? 16.638 -8.799 -4.479 1.00 88.94 93 LEU A C 1
ATOM 737 O O . LEU A 1 93 ? 17.788 -9.232 -4.516 1.00 88.94 93 LEU A O 1
ATOM 741 N N . LEU A 1 94 ? 16.218 -7.987 -3.503 1.00 85.00 94 LEU A N 1
ATOM 742 C CA . LEU A 1 94 ? 17.064 -7.554 -2.381 1.00 85.00 94 LEU A CA 1
ATOM 743 C C . LEU A 1 94 ? 17.233 -8.622 -1.289 1.00 85.00 94 LEU A C 1
ATOM 745 O O . LEU A 1 94 ? 18.167 -8.535 -0.492 1.00 85.00 94 LEU A O 1
ATOM 749 N N . LYS A 1 95 ? 16.348 -9.627 -1.218 1.00 83.31 95 LYS A N 1
ATOM 750 C CA . LYS A 1 95 ? 16.461 -10.709 -0.223 1.00 83.31 95 LYS A CA 1
ATOM 751 C C . LYS A 1 95 ? 17.631 -11.647 -0.515 1.00 83.31 95 LYS A C 1
ATOM 753 O O . LYS A 1 95 ? 18.174 -12.240 0.415 1.00 83.31 95 LYS A O 1
ATOM 758 N N . VAL A 1 96 ? 18.029 -11.776 -1.781 1.00 77.38 96 VAL A N 1
ATOM 759 C CA . VAL A 1 96 ? 19.176 -12.597 -2.182 1.00 77.38 96 VAL A CA 1
ATOM 760 C C . VAL A 1 96 ? 20.463 -11.867 -1.803 1.00 77.38 96 VAL A C 1
ATOM 762 O O . VAL A 1 96 ? 20.943 -10.997 -2.532 1.00 77.38 96 VAL A O 1
ATOM 765 N N . ARG A 1 97 ? 21.031 -12.222 -0.648 1.00 64.06 97 ARG A N 1
ATOM 766 C CA . ARG A 1 97 ? 22.307 -11.676 -0.176 1.00 64.06 97 ARG A CA 1
ATOM 767 C C . ARG A 1 97 ? 23.464 -12.355 -0.902 1.00 64.06 97 ARG A C 1
ATOM 769 O O . ARG A 1 97 ? 23.817 -13.488 -0.596 1.00 64.06 97 ARG A O 1
ATOM 776 N N . SER A 1 98 ? 24.063 -11.646 -1.848 1.00 72.56 98 SER A N 1
ATOM 777 C CA . SER A 1 98 ? 25.356 -11.991 -2.442 1.00 72.56 98 SER A CA 1
ATOM 778 C C . SER A 1 98 ? 26.262 -10.760 -2.407 1.00 72.56 98 SER A C 1
ATOM 780 O O . SER A 1 98 ? 25.768 -9.631 -2.382 1.00 72.56 98 SER A O 1
ATOM 782 N N . LEU A 1 99 ? 27.586 -10.956 -2.430 1.00 65.31 99 LEU A N 1
ATOM 783 C CA . LEU A 1 99 ? 28.582 -9.869 -2.448 1.00 65.31 99 LEU A CA 1
ATOM 784 C C . LEU A 1 99 ? 28.365 -8.863 -3.600 1.00 65.31 99 LEU A C 1
ATOM 786 O O . LEU A 1 99 ? 28.826 -7.729 -3.524 1.00 65.31 99 LEU A O 1
ATOM 790 N N . GLY A 1 100 ? 27.631 -9.254 -4.648 1.00 69.12 100 GLY A N 1
ATOM 791 C CA . GLY A 1 100 ? 27.305 -8.414 -5.800 1.00 69.12 100 GLY A CA 1
ATOM 792 C C . GLY A 1 100 ? 25.904 -7.790 -5.807 1.00 69.12 100 GLY A C 1
ATOM 793 O O . GLY A 1 100 ? 25.601 -7.084 -6.769 1.00 69.12 100 GLY A O 1
ATOM 794 N N . ASN A 1 101 ? 25.057 -8.033 -4.798 1.00 75.94 101 ASN A N 1
ATOM 795 C CA . ASN A 1 101 ? 23.664 -7.566 -4.733 1.00 75.94 101 ASN A CA 1
ATOM 796 C C . ASN A 1 101 ? 23.505 -6.392 -3.754 1.00 75.94 101 ASN A C 1
ATOM 798 O O . ASN A 1 101 ? 22.954 -6.533 -2.663 1.00 75.94 101 ASN A O 1
ATOM 802 N N . SER A 1 102 ? 23.986 -5.210 -4.152 1.00 86.00 102 SER A N 1
ATOM 803 C CA . SER A 1 102 ? 23.715 -3.964 -3.426 1.00 86.00 102 SER A CA 1
ATOM 804 C C . SER A 1 102 ? 22.420 -3.305 -3.908 1.00 86.00 102 SER A C 1
ATOM 806 O O . SER A 1 102 ? 22.043 -3.412 -5.079 1.00 86.00 102 SER A O 1
ATOM 808 N N . SER A 1 103 ? 21.757 -2.562 -3.019 1.00 87.62 103 SER A N 1
ATOM 809 C CA . SER A 1 103 ? 20.567 -1.770 -3.357 1.00 87.62 103 SER A CA 1
ATOM 810 C C . SER A 1 103 ? 20.842 -0.741 -4.457 1.00 87.62 103 SER A C 1
ATOM 812 O O . SER A 1 103 ? 20.003 -0.538 -5.327 1.00 87.62 103 SER A O 1
ATOM 814 N N . ILE A 1 104 ? 22.041 -0.151 -4.470 1.00 88.88 104 ILE A N 1
ATOM 815 C CA . ILE A 1 104 ? 22.476 0.812 -5.491 1.00 88.88 104 ILE A CA 1
ATOM 816 C C . ILE A 1 104 ? 22.576 0.145 -6.865 1.00 88.88 104 ILE A C 1
ATOM 818 O O . ILE A 1 104 ? 22.107 0.699 -7.857 1.00 88.88 104 ILE A O 1
ATOM 822 N N . LYS A 1 105 ? 23.171 -1.052 -6.937 1.00 89.75 105 LYS A N 1
ATOM 823 C CA . LYS A 1 105 ? 23.286 -1.789 -8.199 1.00 89.75 105 LYS A CA 1
ATOM 824 C C . LYS A 1 105 ? 21.911 -2.185 -8.728 1.00 89.75 105 LYS A C 1
ATOM 826 O O . LYS A 1 105 ? 21.665 -2.044 -9.922 1.00 89.75 105 LYS A O 1
ATOM 831 N N . LEU A 1 106 ? 21.015 -2.636 -7.845 1.00 90.62 106 LEU A N 1
ATOM 832 C CA . LEU A 1 106 ? 19.640 -2.939 -8.229 1.00 90.62 106 LEU A CA 1
ATOM 833 C C . LEU A 1 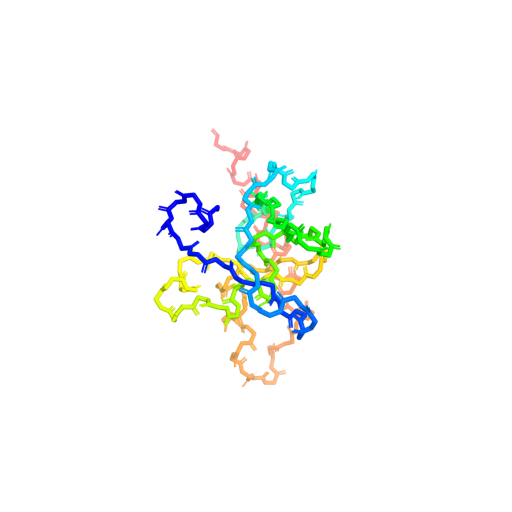106 ? 18.921 -1.690 -8.751 1.00 90.62 106 LEU A C 1
ATOM 835 O O . LEU A 1 106 ? 18.305 -1.762 -9.804 1.00 90.62 106 LEU A O 1
ATOM 839 N N . ALA A 1 107 ? 19.043 -0.549 -8.069 1.00 91.06 107 ALA A N 1
ATOM 840 C CA . ALA A 1 107 ? 18.423 0.700 -8.506 1.00 91.06 107 ALA A CA 1
ATOM 841 C C . ALA A 1 107 ? 18.896 1.131 -9.905 1.00 91.06 107 ALA A C 1
ATOM 843 O O . ALA A 1 107 ? 18.068 1.469 -10.745 1.00 91.06 107 ALA A O 1
ATOM 844 N N . ARG A 1 108 ? 20.206 1.050 -10.186 1.00 92.75 108 ARG A N 1
ATOM 845 C CA . ARG A 1 108 ? 20.750 1.331 -11.529 1.00 92.75 108 ARG A CA 1
ATOM 846 C C . ARG A 1 108 ? 20.187 0.383 -12.583 1.00 92.75 108 ARG A C 1
ATOM 848 O O . ARG A 1 108 ? 19.734 0.838 -13.624 1.00 92.75 108 ARG A O 1
ATOM 855 N N . LYS A 1 109 ? 20.145 -0.916 -12.276 1.00 92.12 109 LYS A N 1
ATOM 856 C CA . LYS A 1 109 ? 19.574 -1.923 -13.174 1.00 92.12 109 LYS A CA 1
ATOM 857 C C . LYS A 1 109 ? 18.093 -1.660 -13.469 1.00 92.12 109 LYS A C 1
ATOM 859 O O . LYS A 1 109 ? 17.673 -1.794 -14.609 1.00 92.12 109 LYS A O 1
ATOM 864 N N . LEU A 1 110 ? 17.305 -1.286 -12.459 1.00 93.62 110 LEU A N 1
ATOM 865 C CA . LEU A 1 110 ? 15.894 -0.930 -12.650 1.00 93.62 110 LEU A CA 1
ATOM 866 C C . LEU A 1 110 ? 15.752 0.287 -13.567 1.00 93.62 110 LEU A C 1
ATOM 868 O O . LEU A 1 110 ? 14.943 0.260 -14.482 1.00 93.62 110 LEU A O 1
ATOM 872 N N . GLN A 1 111 ? 16.579 1.313 -13.373 1.00 93.81 111 GLN A N 1
ATOM 873 C CA . GLN A 1 111 ? 16.573 2.497 -14.228 1.00 93.81 111 GLN A CA 1
ATOM 874 C C . GLN A 1 111 ? 16.932 2.164 -15.686 1.00 93.81 111 GLN A C 1
ATOM 876 O O . GLN A 1 111 ? 16.272 2.649 -16.601 1.00 93.81 111 GLN A O 1
ATOM 881 N N . GLU A 1 112 ? 17.954 1.333 -15.912 1.00 93.75 112 GLU A N 1
ATOM 882 C CA . GLU A 1 112 ? 18.328 0.858 -17.252 1.00 93.75 112 GLU A CA 1
ATOM 883 C C . GLU A 1 112 ? 17.180 0.082 -17.911 1.00 93.75 112 GLU A C 1
ATOM 885 O O . GLU A 1 112 ? 16.831 0.365 -19.058 1.00 93.75 112 GLU A O 1
ATOM 890 N N . ASN A 1 113 ? 16.546 -0.831 -17.167 1.00 93.56 113 ASN A N 1
ATOM 891 C CA . ASN A 1 113 ? 15.383 -1.582 -17.635 1.00 93.56 113 ASN A CA 1
ATOM 892 C C . ASN A 1 113 ? 14.212 -0.658 -17.997 1.00 93.56 113 ASN A C 1
ATOM 894 O O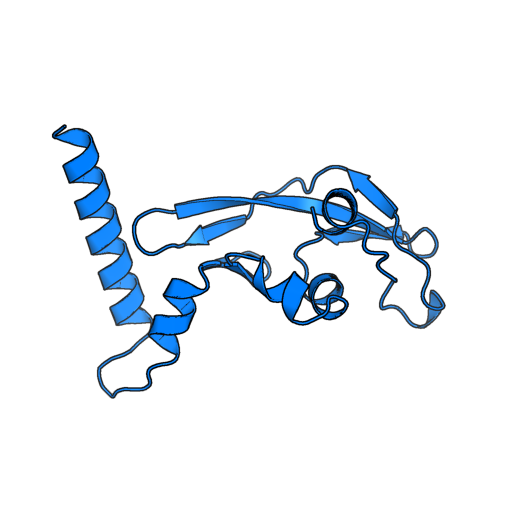 . ASN A 1 113 ? 13.644 -0.796 -19.072 1.00 93.56 113 ASN A O 1
ATOM 898 N N . HIS A 1 114 ? 13.874 0.313 -17.142 1.00 94.50 114 HIS A N 1
ATOM 899 C CA . HIS A 1 114 ? 12.781 1.259 -17.399 1.00 94.50 114 HIS A CA 1
ATOM 900 C C . HIS A 1 114 ? 13.013 2.067 -18.677 1.00 94.50 114 HIS A C 1
ATOM 902 O O . HIS A 1 114 ? 12.085 2.273 -19.457 1.00 94.50 114 HIS A O 1
ATOM 908 N N . ILE A 1 115 ? 14.252 2.514 -18.909 1.00 93.00 115 ILE A N 1
ATOM 909 C CA . ILE A 1 115 ? 14.625 3.231 -20.135 1.00 93.00 115 ILE A CA 1
ATOM 910 C C . ILE A 1 115 ? 14.486 2.310 -21.348 1.00 93.00 115 ILE A C 1
ATOM 912 O O . ILE A 1 115 ? 13.907 2.715 -22.354 1.00 93.00 115 ILE A O 1
ATOM 916 N N . HIS A 1 116 ? 14.994 1.081 -21.256 1.00 93.00 116 HIS A N 1
ATOM 917 C CA . HIS A 1 116 ? 14.906 0.100 -22.332 1.00 93.00 116 HIS A CA 1
ATOM 918 C C . HIS A 1 116 ? 13.446 -0.218 -22.692 1.00 93.00 116 HIS A C 1
ATOM 920 O O . HIS A 1 116 ? 13.045 -0.015 -23.838 1.00 93.00 116 HIS A O 1
ATOM 926 N N . ASP A 1 117 ? 12.627 -0.582 -21.703 1.00 92.81 117 ASP A N 1
ATOM 927 C CA . ASP A 1 117 ? 11.206 -0.907 -21.872 1.00 92.81 117 ASP A CA 1
ATOM 928 C C . ASP A 1 117 ? 10.400 0.305 -22.379 1.00 92.81 117 ASP A C 1
ATOM 930 O O . ASP A 1 117 ? 9.423 0.168 -23.120 1.00 92.81 117 ASP A O 1
ATOM 934 N N . TYR A 1 118 ? 10.781 1.528 -21.994 1.00 91.06 118 TYR A N 1
ATOM 935 C CA . TYR A 1 118 ? 10.198 2.752 -22.547 1.00 91.06 118 TYR A CA 1
ATOM 936 C C . TYR A 1 118 ? 10.533 2.932 -24.035 1.00 91.06 118 TYR A C 1
ATOM 938 O O . TYR A 1 118 ? 9.639 3.236 -24.826 1.00 91.06 118 TYR A O 1
ATOM 946 N N . LEU A 1 119 ? 11.795 2.737 -24.428 1.00 94.00 119 LEU A N 1
ATOM 947 C CA . LEU A 1 119 ? 12.227 2.864 -25.822 1.00 94.00 119 LEU A CA 1
ATOM 948 C C . LEU A 1 119 ? 11.573 1.803 -26.712 1.00 94.00 119 LEU A C 1
ATOM 950 O O . LEU A 1 119 ? 11.069 2.145 -27.779 1.00 94.00 119 LEU A O 1
ATOM 954 N N . GLU A 1 120 ? 11.494 0.549 -26.263 1.00 93.25 120 GLU A N 1
ATOM 955 C CA . GLU A 1 120 ? 10.808 -0.510 -27.015 1.00 93.25 120 GLU A CA 1
ATOM 956 C C . GLU A 1 120 ? 9.326 -0.192 -27.252 1.00 93.25 120 GLU A C 1
ATOM 958 O O . GLU A 1 120 ? 8.815 -0.406 -28.352 1.00 93.25 120 GLU A O 1
ATOM 963 N N . ARG A 1 121 ? 8.635 0.380 -26.256 1.00 92.19 121 ARG A N 1
ATOM 964 C CA . ARG A 1 121 ? 7.241 0.836 -26.399 1.00 92.19 121 ARG A CA 1
ATOM 965 C C . ARG A 1 121 ? 7.071 1.982 -27.395 1.00 92.19 121 ARG A C 1
ATOM 967 O O . ARG A 1 121 ? 5.970 2.159 -27.898 1.00 92.19 121 ARG A O 1
AT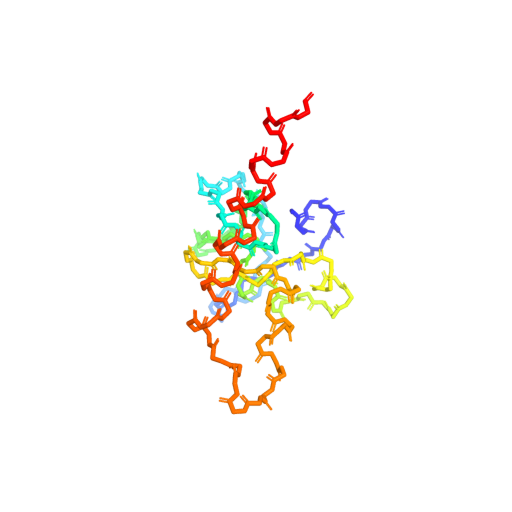OM 974 N N . LYS A 1 122 ? 8.113 2.782 -27.642 1.00 92.00 122 LYS A N 1
ATOM 975 C CA . LYS A 1 122 ? 8.090 3.899 -28.604 1.00 92.00 122 LYS A CA 1
ATOM 976 C C . LYS A 1 122 ? 8.451 3.488 -30.028 1.00 92.00 122 LYS A C 1
ATOM 978 O O . LYS A 1 122 ? 8.141 4.235 -30.949 1.00 92.00 122 LYS A O 1
ATOM 983 N N . LEU A 1 123 ? 9.136 2.358 -30.193 1.00 89.19 123 LEU A N 1
ATOM 984 C CA . LEU A 1 123 ? 9.534 1.818 -31.495 1.00 89.19 123 LEU A CA 1
ATOM 985 C C . LEU A 1 123 ? 8.460 0.920 -32.130 1.00 89.19 123 LEU A C 1
ATOM 987 O O . LEU A 1 123 ? 8.563 0.619 -33.318 1.00 89.19 123 LEU A O 1
ATOM 991 N N . ARG A 1 124 ? 7.462 0.487 -31.351 1.00 71.06 124 ARG A N 1
ATOM 992 C CA . ARG A 1 124 ? 6.248 -0.187 -31.834 1.00 71.06 124 ARG A CA 1
ATOM 993 C C . ARG A 1 124 ? 5.175 0.825 -32.209 1.00 71.06 124 ARG A C 1
ATOM 995 O O . ARG A 1 124 ? 4.450 0.533 -33.182 1.00 71.06 124 ARG A O 1
#

Nearest PDB structures (foldseek):
  6zu5-assembly1_SX0  TM=4.967E-01  e=4.589E+00  Paranosema locustae
  4loi-assembly1_A  TM=2.635E-01  e=5.872E+00  Homo sapiens
  8sj5-assembly2_D  TM=3.473E-01  e=7.065E+0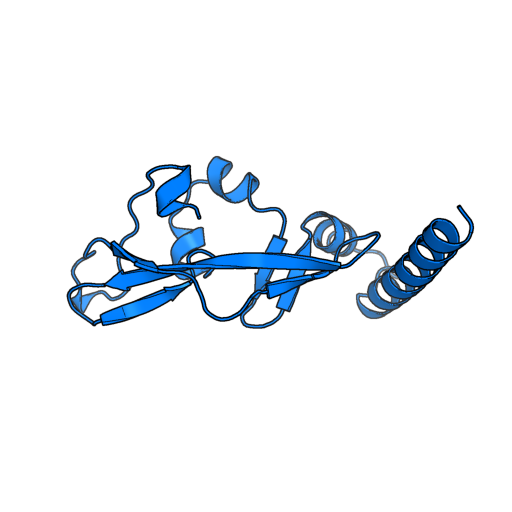0  Juglans regia

InterPro domains:
  IPR046616 Domain of unknown function DUF6729 [PF20499] (1-123)